Protein AF-A0A7E4VCF4-F1 (afdb_monomer_lite)

Radius of gyration: 34.35 Å; chains: 1; bounding box: 66×48×114 Å

pLDDT: mean 71.89, std 18.26, range [34.25, 93.38]

Foldseek 3Di:
DPPPPPPPPPPDDDPDQDDCPVVLVPDDPVDPVPEDRQFDDPVSQFGAADPVFWDWDDPDPRHIFTDGPDVPQFDDRRSSDGAADQFDQDPPPSWTDEDPQFDDRRSPRGNVVVVVVVVVVVVVVVVVVVVVVVVVVVVVVVVPPPPPDDDPPDDDD

Secondary structure (DSSP, 8-state):
--SSTTTTS----------GGGTTTSS-----TTSPTTEESTTS-EE---TTTEEEEEEETTEEEEEESSBTTEESSSS-EE--SSSEE-TTTSSEE--TTEESTTS-EETHHHHHHHHHHHHHHHHHHHHHHHHHHHHHHHHT-------------

Organism: Panagrellus redivivus (NCBI:txid6233)

Sequence (157 aa):
MRLCLLFFMFLGAFADEVSILDYLNATDVLQHADCPPLFHGSNCTIPYCFPDRGHLVQRSPDDYYCKCTHIGYTSGEHCEIVNCHYGKLSNSTLECECPDYVDGSYCQNNNILVFTTLLGVCCSIVFLVWLSSIIQSNTTKKADQPRKLLAPAVRNV

Structure (mmCIF, N/CA/C/O backbone):
data_AF-A0A7E4VCF4-F1
#
_entry.id   AF-A0A7E4VCF4-F1
#
loop_
_atom_site.group_PDB
_atom_site.id
_atom_site.type_symbol
_atom_site.label_atom_id
_atom_site.label_alt_id
_atom_site.label_comp_id
_atom_site.label_asym_id
_atom_site.label_entity_id
_atom_site.label_seq_id
_atom_site.pdbx_PDB_ins_code
_atom_site.Cartn_x
_atom_site.Cartn_y
_atom_site.Cartn_z
_atom_site.occupancy
_atom_site.B_iso_or_equiv
_atom_site.auth_seq_id
_atom_site.auth_comp_id
_atom_site.auth_asym_id
_atom_site.auth_atom_id
_atom_site.pdbx_PDB_model_num
ATOM 1 N N . MET A 1 1 ? -11.434 -8.048 38.953 1.00 38.66 1 MET A N 1
ATOM 2 C CA . MET A 1 1 ? -10.538 -7.072 38.286 1.00 38.66 1 MET A CA 1
ATOM 3 C C . MET A 1 1 ? -9.261 -7.763 37.796 1.00 38.66 1 MET A C 1
ATO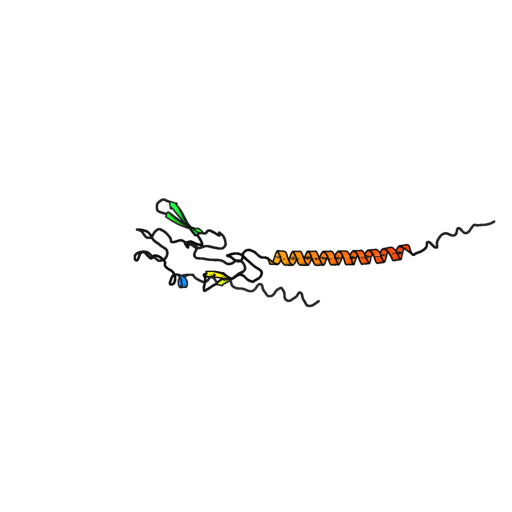M 5 O O . MET A 1 1 ? -8.201 -7.568 38.370 1.00 38.66 1 MET A O 1
ATOM 9 N N . ARG A 1 2 ? -9.349 -8.624 36.773 1.00 40.16 2 ARG A N 1
ATOM 10 C CA . ARG A 1 2 ? -8.184 -9.317 36.175 1.00 40.16 2 ARG A CA 1
ATOM 11 C C . ARG A 1 2 ? -8.245 -9.371 34.639 1.00 40.16 2 ARG A C 1
ATOM 13 O O . ARG A 1 2 ? -7.584 -10.198 34.034 1.00 40.16 2 ARG A O 1
ATOM 20 N N . LEU A 1 3 ? -9.040 -8.498 34.011 1.00 38.91 3 LEU A N 1
ATOM 21 C CA . LEU A 1 3 ? -9.284 -8.546 32.563 1.00 38.91 3 LEU A CA 1
ATOM 22 C C . LEU A 1 3 ? -8.530 -7.477 31.751 1.00 38.91 3 LEU A C 1
ATOM 24 O O . LEU A 1 3 ? -8.491 -7.573 30.534 1.00 38.91 3 LEU A O 1
ATOM 28 N N . CYS A 1 4 ? -7.902 -6.484 32.393 1.00 38.12 4 CYS A N 1
ATOM 29 C CA . CYS A 1 4 ? -7.299 -5.350 31.672 1.00 38.12 4 CYS A CA 1
ATOM 30 C C . CYS A 1 4 ? -5.797 -5.494 31.367 1.00 38.12 4 CYS A C 1
ATOM 32 O O . CYS A 1 4 ? -5.238 -4.636 30.696 1.00 38.12 4 CYS A O 1
ATOM 34 N N . LEU A 1 5 ? -5.127 -6.551 31.841 1.00 39.28 5 LEU A N 1
ATOM 35 C CA . LEU A 1 5 ? -3.667 -6.701 31.704 1.00 39.28 5 LEU A CA 1
ATOM 36 C C . LEU A 1 5 ? -3.215 -7.501 30.470 1.00 39.28 5 LEU A C 1
ATOM 38 O O . LEU A 1 5 ? -2.018 -7.660 30.265 1.00 39.28 5 LEU A O 1
ATOM 42 N N . LEU A 1 6 ? -4.141 -7.966 29.625 1.00 41.81 6 LEU A N 1
ATOM 43 C CA . LEU A 1 6 ? -3.808 -8.702 28.395 1.00 41.81 6 LEU A CA 1
ATOM 44 C C . LEU A 1 6 ? -3.773 -7.826 27.128 1.00 41.81 6 LEU A C 1
ATOM 46 O O . LEU A 1 6 ? -3.423 -8.320 26.064 1.00 41.81 6 LEU A O 1
ATOM 50 N N . PHE A 1 7 ? -4.083 -6.528 27.221 1.00 39.94 7 PHE A N 1
ATOM 51 C CA . PHE A 1 7 ? -4.213 -5.659 26.040 1.00 39.94 7 PHE A CA 1
ATOM 52 C C . PHE A 1 7 ? -2.908 -4.990 25.567 1.00 39.94 7 PHE A C 1
ATOM 54 O O . PHE A 1 7 ? -2.886 -4.393 24.497 1.00 39.94 7 PHE A O 1
ATOM 61 N N . PHE A 1 8 ? -1.810 -5.099 26.323 1.00 39.03 8 PHE A N 1
ATOM 62 C CA . PHE A 1 8 ? -0.547 -4.404 26.018 1.00 39.03 8 PHE A CA 1
ATOM 63 C C . PHE A 1 8 ? 0.540 -5.276 25.357 1.00 39.03 8 PHE A C 1
ATOM 65 O O . PHE A 1 8 ? 1.655 -4.802 25.173 1.00 39.03 8 PHE A O 1
ATOM 72 N N . MET A 1 9 ? 0.245 -6.522 24.964 1.00 35.34 9 MET A N 1
ATOM 73 C CA . MET A 1 9 ? 1.245 -7.436 24.370 1.00 35.34 9 MET A CA 1
ATOM 74 C C . MET A 1 9 ? 1.181 -7.591 22.837 1.00 35.34 9 MET A C 1
ATOM 76 O O . MET A 1 9 ? 1.907 -8.414 22.295 1.00 35.34 9 MET A O 1
ATOM 80 N N . PHE A 1 10 ? 0.366 -6.807 22.121 1.00 39.62 10 PHE A N 1
ATOM 81 C CA . PHE A 1 10 ? 0.199 -6.940 20.659 1.00 39.62 10 PHE A CA 1
ATOM 82 C C . PHE A 1 10 ? 0.765 -5.776 19.826 1.00 39.62 10 PHE A C 1
ATOM 84 O O . PHE A 1 10 ? 0.446 -5.644 18.650 1.00 39.62 10 PHE A O 1
ATOM 91 N N . LEU A 1 11 ? 1.647 -4.948 20.392 1.00 36.25 11 LEU A N 1
ATOM 92 C CA . LEU A 1 11 ? 2.466 -4.001 19.618 1.00 36.25 11 LEU A CA 1
ATOM 93 C C . LEU A 1 11 ? 3.852 -4.608 19.397 1.00 36.25 11 LEU A C 1
ATOM 95 O O . LEU A 1 11 ? 4.872 -4.098 19.850 1.00 36.25 11 LEU A O 1
ATOM 99 N N . GLY A 1 12 ? 3.847 -5.774 18.761 1.00 34.25 12 GLY A N 1
ATOM 100 C CA . GLY A 1 12 ? 5.022 -6.572 18.472 1.00 34.25 12 GLY A CA 1
ATOM 101 C C . GLY A 1 12 ? 5.033 -6.972 17.007 1.00 34.25 12 GLY A C 1
ATOM 102 O O . GLY A 1 12 ? 4.578 -8.056 16.666 1.00 34.25 12 GLY A O 1
ATOM 103 N N . ALA A 1 13 ? 5.661 -6.103 16.219 1.00 35.47 13 ALA A N 1
ATOM 104 C CA . ALA A 1 13 ? 6.684 -6.481 15.255 1.00 35.47 13 ALA A CA 1
ATOM 105 C C . ALA A 1 13 ? 6.338 -6.668 13.760 1.00 35.47 13 ALA A C 1
ATOM 107 O O . ALA A 1 13 ? 5.295 -7.181 13.365 1.00 35.47 13 ALA A O 1
ATOM 108 N N . PHE A 1 14 ? 7.374 -6.281 13.003 1.00 37.75 14 PHE A N 1
ATOM 109 C CA . PHE A 1 14 ? 7.751 -6.625 11.633 1.00 37.75 14 PHE A CA 1
ATOM 110 C C . PHE A 1 14 ? 7.058 -5.860 10.499 1.00 37.75 14 PHE A C 1
ATOM 112 O O . PHE A 1 14 ? 6.072 -6.289 9.911 1.00 37.75 14 PHE A O 1
ATOM 119 N N . ALA A 1 15 ? 7.669 -4.716 10.171 1.00 36.16 15 ALA A N 1
ATOM 120 C CA . ALA A 1 15 ? 7.778 -4.264 8.794 1.00 36.16 15 ALA A CA 1
ATOM 121 C C . ALA A 1 15 ? 8.774 -5.202 8.091 1.00 36.16 15 ALA A C 1
ATOM 123 O O . ALA A 1 15 ? 9.983 -5.053 8.262 1.00 36.16 15 ALA A O 1
ATOM 124 N N . ASP A 1 16 ? 8.260 -6.203 7.381 1.00 39.28 16 ASP A N 1
ATOM 125 C CA . ASP A 1 16 ? 9.054 -6.995 6.446 1.00 39.28 16 ASP A CA 1
ATOM 126 C C . ASP A 1 16 ? 8.962 -6.319 5.073 1.00 39.28 16 ASP A C 1
ATOM 128 O O . ASP A 1 16 ? 7.939 -6.386 4.389 1.00 39.28 16 ASP A O 1
ATOM 132 N N . GLU A 1 17 ? 10.029 -5.619 4.686 1.00 42.28 17 GLU A N 1
ATOM 133 C CA . GLU A 1 17 ? 10.231 -5.150 3.316 1.00 42.28 17 GLU A CA 1
ATOM 134 C C . GLU A 1 17 ? 10.541 -6.368 2.433 1.00 42.28 17 GLU A C 1
ATOM 136 O O . GLU A 1 17 ? 11.683 -6.820 2.338 1.00 42.28 17 GLU A O 1
ATOM 141 N N . VAL A 1 18 ? 9.522 -6.947 1.798 1.00 46.25 18 VAL A N 1
ATOM 142 C CA . VAL A 1 18 ? 9.742 -7.991 0.790 1.00 46.25 18 VAL A CA 1
ATOM 143 C C . VAL A 1 18 ? 10.190 -7.320 -0.509 1.00 46.25 18 VAL A C 1
ATOM 145 O O . VAL A 1 18 ? 9.459 -6.535 -1.110 1.00 46.25 18 VAL A O 1
ATOM 14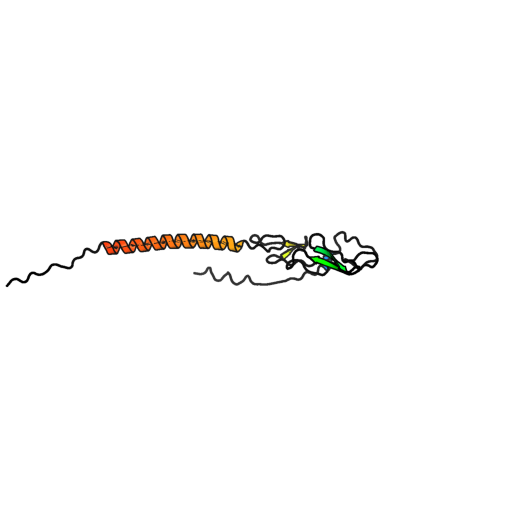8 N N . SER A 1 19 ? 11.418 -7.620 -0.936 1.00 43.53 19 SER A N 1
ATOM 149 C CA . SER A 1 19 ? 11.979 -7.143 -2.202 1.00 43.53 19 SER A CA 1
ATOM 150 C C . SER A 1 19 ? 11.288 -7.818 -3.390 1.00 43.53 19 SER A C 1
ATOM 152 O O . SER A 1 19 ? 11.350 -9.030 -3.564 1.00 43.53 19 SER A O 1
ATOM 154 N N . ILE A 1 20 ? 10.670 -7.000 -4.242 1.00 51.22 20 ILE A N 1
ATOM 155 C CA . ILE A 1 20 ? 9.833 -7.353 -5.410 1.00 51.22 20 ILE A CA 1
ATOM 156 C C . ILE A 1 20 ? 10.602 -8.042 -6.556 1.00 51.22 20 ILE A C 1
ATOM 158 O O . ILE A 1 20 ? 10.014 -8.443 -7.561 1.00 51.22 20 ILE A O 1
ATOM 162 N N . LEU A 1 21 ? 11.915 -8.238 -6.401 1.00 48.53 21 LEU A N 1
ATOM 163 C CA . LEU A 1 21 ? 12.770 -8.834 -7.427 1.00 48.53 21 LEU A CA 1
ATOM 164 C C . LEU A 1 21 ? 12.343 -10.266 -7.805 1.00 48.53 21 LEU A C 1
ATOM 166 O O . LEU A 1 21 ? 12.500 -10.653 -8.960 1.00 48.53 21 LEU A O 1
ATOM 170 N N . ASP A 1 22 ? 11.738 -11.018 -6.880 1.00 45.00 22 ASP A N 1
ATOM 171 C CA . ASP A 1 22 ? 11.298 -12.398 -7.132 1.00 45.00 22 ASP A CA 1
ATOM 172 C C . ASP A 1 22 ? 10.000 -12.501 -7.964 1.00 45.00 22 ASP A C 1
ATOM 174 O O . ASP A 1 22 ? 9.727 -13.552 -8.544 1.00 45.00 22 ASP A O 1
ATOM 178 N N . TYR A 1 23 ? 9.209 -11.424 -8.089 1.00 44.25 23 TYR A N 1
ATOM 179 C CA . TYR A 1 23 ? 7.899 -11.462 -8.769 1.00 44.25 23 TYR A CA 1
ATOM 180 C C . TYR A 1 23 ? 7.909 -10.997 -10.227 1.00 44.25 23 TYR A C 1
ATOM 182 O O . TYR A 1 23 ? 7.012 -11.348 -10.998 1.00 44.25 23 TYR A O 1
ATOM 190 N N 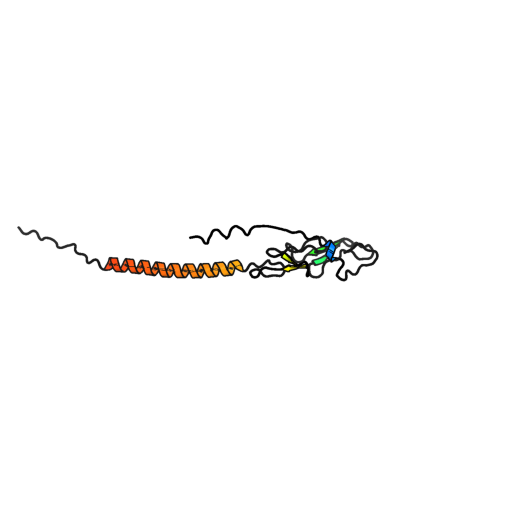. LEU A 1 24 ? 8.943 -10.260 -10.641 1.00 49.94 24 LEU A N 1
ATOM 191 C CA . LEU A 1 24 ? 9.113 -9.798 -12.027 1.00 49.94 24 LEU A CA 1
ATOM 192 C C . LEU A 1 24 ? 9.300 -10.941 -13.035 1.00 49.94 24 LEU A C 1
ATOM 194 O O . LEU A 1 24 ? 9.273 -10.712 -14.239 1.00 49.94 24 LEU A O 1
ATOM 198 N N . ASN A 1 25 ? 9.455 -12.173 -12.551 1.00 49.25 25 ASN A N 1
ATOM 199 C CA . ASN A 1 25 ? 9.595 -13.362 -13.378 1.00 49.25 25 ASN A CA 1
ATOM 200 C C . ASN A 1 25 ? 8.244 -13.973 -13.819 1.00 49.25 25 ASN A C 1
ATOM 202 O O . ASN A 1 25 ? 8.248 -14.923 -14.598 1.00 49.25 25 ASN A O 1
ATOM 206 N N . ALA A 1 26 ? 7.096 -13.486 -13.316 1.00 41.22 26 ALA A N 1
ATOM 207 C CA . ALA A 1 26 ? 5.828 -14.227 -13.404 1.00 41.22 26 ALA A CA 1
ATOM 208 C C . ALA A 1 26 ? 4.694 -13.595 -14.237 1.00 41.22 26 ALA A C 1
ATOM 210 O O . ALA A 1 26 ? 3.728 -14.294 -14.532 1.00 41.22 26 ALA A O 1
ATOM 211 N N . THR A 1 27 ? 4.756 -12.324 -14.644 1.00 45.03 27 THR A N 1
ATOM 212 C CA . THR A 1 27 ? 3.659 -11.707 -15.420 1.00 45.03 27 THR A CA 1
ATOM 213 C C . THR A 1 27 ? 4.186 -10.796 -16.516 1.00 45.03 27 THR A C 1
ATOM 215 O O . THR A 1 27 ? 4.824 -9.800 -16.210 1.00 45.03 27 THR A O 1
ATOM 218 N N . ASP A 1 28 ? 3.932 -11.190 -17.771 1.00 46.84 28 ASP A N 1
ATOM 219 C CA . ASP A 1 28 ? 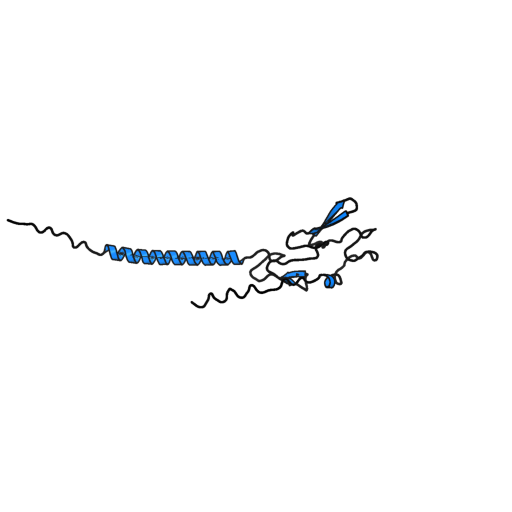3.798 -10.403 -19.015 1.00 46.84 28 ASP A CA 1
ATOM 220 C C . ASP A 1 28 ? 4.324 -8.948 -19.025 1.00 46.84 28 ASP A C 1
ATOM 222 O O . ASP A 1 28 ? 3.673 -8.015 -19.503 1.00 46.84 28 ASP A O 1
ATOM 226 N N . VAL A 1 29 ? 5.551 -8.725 -18.552 1.00 53.97 29 VAL A N 1
ATOM 227 C CA . VAL A 1 29 ? 6.298 -7.523 -18.898 1.00 53.97 29 VAL A CA 1
ATOM 228 C C . VAL A 1 29 ? 6.617 -7.706 -20.370 1.00 53.97 29 VAL A C 1
ATOM 230 O O . VAL A 1 29 ? 7.424 -8.564 -20.722 1.00 53.97 29 VAL A O 1
ATOM 233 N N . LEU A 1 30 ? 5.948 -6.933 -21.228 1.00 51.53 30 LEU A N 1
ATOM 234 C CA . LEU A 1 30 ? 6.301 -6.744 -22.633 1.00 51.53 30 LEU A CA 1
ATOM 235 C C . LEU A 1 30 ? 7.745 -6.221 -22.699 1.00 51.53 30 LEU A C 1
ATOM 237 O O . LEU A 1 30 ? 8.000 -5.026 -22.836 1.00 51.53 30 LEU A O 1
ATOM 241 N N . GLN A 1 31 ? 8.697 -7.136 -22.541 1.00 54.28 31 GLN A N 1
ATOM 242 C CA . GLN A 1 31 ? 10.116 -6.906 -22.692 1.00 54.28 31 GLN A CA 1
ATOM 243 C C . GLN A 1 31 ? 10.346 -6.641 -24.172 1.00 54.28 31 GLN A C 1
ATOM 245 O O . GLN A 1 31 ? 10.268 -7.542 -25.009 1.00 54.28 31 GLN A O 1
ATOM 250 N N . HIS A 1 32 ? 10.656 -5.393 -24.511 1.00 56.38 32 HIS A N 1
ATOM 251 C CA . HIS A 1 32 ? 11.527 -5.190 -25.656 1.00 56.38 32 HIS A CA 1
ATOM 252 C C . HIS A 1 32 ? 12.838 -5.890 -25.300 1.00 56.38 32 HIS A C 1
ATOM 254 O O . HIS A 1 32 ? 13.435 -5.557 -24.279 1.00 56.38 32 HIS A O 1
ATOM 260 N N . ALA A 1 33 ? 13.236 -6.887 -26.092 1.00 61.72 33 ALA A N 1
ATOM 261 C CA . ALA A 1 33 ? 14.355 -7.784 -25.782 1.00 61.72 33 ALA A CA 1
ATOM 262 C C . ALA A 1 33 ? 15.692 -7.054 -25.524 1.00 61.72 33 ALA A C 1
ATOM 264 O O . ALA A 1 33 ? 16.611 -7.640 -24.959 1.00 61.72 33 ALA A O 1
ATOM 265 N N . ASP A 1 34 ? 15.769 -5.776 -25.900 1.00 80.81 34 ASP A N 1
ATOM 266 C CA . ASP A 1 34 ? 16.951 -4.928 -25.785 1.00 80.81 34 ASP A CA 1
ATOM 267 C C . ASP A 1 34 ? 16.924 -3.965 -24.580 1.00 80.81 34 ASP A C 1
ATOM 269 O O . ASP A 1 34 ? 17.914 -3.273 -24.337 1.00 80.81 34 ASP A O 1
ATOM 273 N N . CYS A 1 35 ? 15.825 -3.901 -23.815 1.00 83.00 35 CYS A N 1
ATOM 274 C CA . CYS A 1 35 ? 15.698 -2.995 -22.669 1.00 83.00 35 CYS A CA 1
ATOM 275 C C . CYS A 1 35 ? 15.888 -3.695 -21.315 1.00 83.00 35 CYS A C 1
ATOM 277 O O . CYS A 1 35 ? 15.491 -4.852 -21.150 1.00 83.00 35 CYS A O 1
ATOM 279 N N . PRO A 1 36 ? 16.455 -2.994 -20.309 1.00 85.25 36 PRO A N 1
ATOM 280 C CA . PRO A 1 36 ? 16.469 -3.484 -18.940 1.00 85.25 36 PRO A CA 1
ATOM 281 C C . PRO A 1 36 ? 15.039 -3.705 -18.408 1.00 85.25 36 PRO A C 1
ATOM 283 O O . PRO A 1 36 ? 14.086 -3.099 -18.911 1.00 85.25 36 PRO A O 1
ATOM 286 N N . PRO A 1 37 ? 14.869 -4.565 -17.385 1.00 83.00 37 PRO A N 1
ATOM 287 C CA . P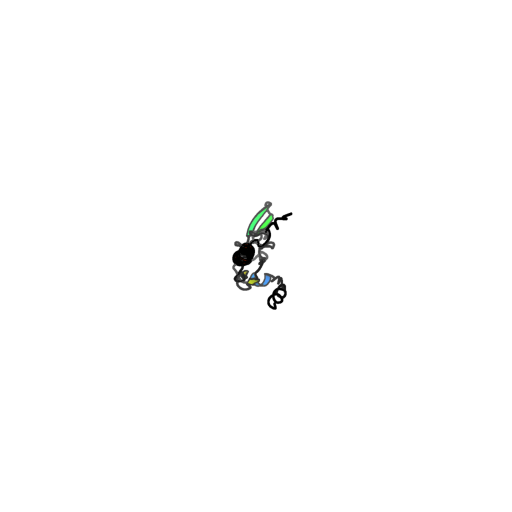RO A 1 37 ? 13.563 -4.847 -16.797 1.00 83.00 37 PRO A CA 1
ATOM 288 C C . PRO A 1 37 ? 12.847 -3.562 -16.381 1.00 83.00 37 PRO A C 1
ATOM 290 O O . PRO A 1 37 ? 13.484 -2.673 -15.827 1.00 83.00 37 PRO A O 1
ATOM 293 N N . LEU A 1 38 ? 11.532 -3.493 -16.614 1.00 84.38 38 LEU A N 1
ATOM 294 C CA . LEU A 1 38 ? 10.682 -2.333 -16.296 1.00 84.38 38 LEU A CA 1
ATOM 295 C C . LEU A 1 38 ? 10.975 -1.052 -17.095 1.00 84.38 38 LEU A C 1
ATOM 297 O O . LEU A 1 38 ? 10.456 0.006 -16.748 1.00 84.38 38 LEU A O 1
ATOM 301 N N . PHE A 1 39 ? 11.715 -1.134 -18.201 1.00 86.81 39 PHE A N 1
ATOM 302 C CA . PHE A 1 39 ? 11.896 -0.021 -19.134 1.00 86.81 39 PHE A CA 1
ATOM 303 C C . PHE A 1 39 ? 11.504 -0.411 -20.557 1.00 86.81 39 PHE A C 1
ATOM 305 O O . PHE A 1 39 ? 11.620 -1.565 -20.969 1.00 86.81 39 PHE A O 1
ATOM 312 N N . HIS A 1 40 ? 11.042 0.571 -21.327 1.00 87.62 40 HIS A N 1
ATOM 313 C CA . HIS A 1 40 ? 10.672 0.393 -22.724 1.00 87.62 40 HIS A CA 1
ATOM 314 C C . HIS A 1 40 ? 10.922 1.660 -23.561 1.00 87.62 40 HIS A C 1
ATOM 316 O O . HIS A 1 40 ? 11.394 2.691 -23.075 1.00 87.62 40 HIS A O 1
ATOM 322 N N . GLY A 1 41 ? 10.599 1.579 -24.856 1.00 84.25 41 GLY A N 1
ATOM 323 C CA . GLY A 1 41 ? 10.823 2.646 -25.834 1.00 84.25 41 GLY A CA 1
ATOM 324 C C . GLY A 1 41 ? 12.125 2.466 -26.614 1.00 84.25 41 GLY A C 1
ATOM 325 O O . GLY A 1 41 ? 12.929 1.594 -26.305 1.00 84.25 41 GLY A O 1
ATOM 326 N N . SER A 1 42 ? 12.341 3.301 -27.633 1.00 84.38 42 SER A N 1
ATOM 327 C CA . SER A 1 42 ? 13.486 3.166 -28.551 1.00 84.38 42 SER A CA 1
ATOM 328 C C . SER A 1 42 ? 14.850 3.301 -27.870 1.00 84.38 42 SER A C 1
ATOM 330 O O . SER A 1 42 ? 15.825 2.743 -28.355 1.00 84.38 42 SER A O 1
ATOM 332 N N . ASN A 1 43 ? 14.903 4.034 -26.755 1.00 87.06 43 ASN A N 1
ATOM 333 C CA . ASN A 1 43 ? 16.115 4.266 -25.967 1.00 87.06 43 ASN A CA 1
ATOM 334 C C . ASN A 1 43 ? 16.021 3.671 -24.551 1.00 87.06 43 ASN A C 1
ATOM 336 O O . ASN A 1 43 ? 16.853 3.993 -23.709 1.00 87.06 43 ASN A O 1
ATOM 340 N N . CYS A 1 44 ? 14.992 2.864 -24.262 1.00 87.19 44 CYS A N 1
ATOM 341 C CA . CYS A 1 44 ? 14.742 2.302 -22.930 1.00 87.19 44 CYS A CA 1
ATOM 342 C C . CYS A 1 44 ? 14.668 3.347 -21.797 1.00 87.19 44 CYS A C 1
ATOM 344 O O . CYS A 1 44 ? 15.033 3.064 -20.661 1.00 87.19 44 CYS A O 1
ATOM 346 N N . THR A 1 45 ? 14.218 4.566 -22.103 1.00 87.88 45 THR A N 1
ATOM 347 C CA . THR A 1 45 ? 14.098 5.668 -21.132 1.00 87.88 45 THR A CA 1
ATOM 348 C C . THR A 1 45 ? 12.697 5.800 -20.548 1.00 87.88 45 THR A C 1
ATOM 350 O O . THR A 1 45 ? 12.492 6.600 -19.641 1.00 87.88 45 THR A O 1
ATOM 353 N N . ILE A 1 46 ? 11.719 5.053 -21.069 1.00 89.50 46 ILE A N 1
ATOM 354 C CA . ILE A 1 46 ? 10.338 5.133 -20.602 1.00 89.50 46 ILE A CA 1
ATOM 355 C C . ILE A 1 46 ? 10.141 4.052 -19.535 1.00 89.50 46 ILE A C 1
ATOM 357 O O . ILE A 1 46 ? 10.216 2.866 -19.874 1.00 89.50 46 ILE A O 1
ATOM 361 N N . PRO A 1 47 ? 9.910 4.419 -18.263 1.00 90.19 47 PRO A N 1
ATOM 362 C CA . PRO A 1 47 ? 9.656 3.443 -17.221 1.00 90.19 47 PRO A CA 1
ATOM 363 C C . PRO A 1 47 ? 8.274 2.817 -17.419 1.00 90.19 47 PRO A C 1
ATOM 365 O O . PRO A 1 47 ? 7.296 3.491 -17.746 1.00 90.19 47 PRO A O 1
ATOM 368 N N . TYR A 1 48 ? 8.180 1.517 -17.180 1.00 88.12 48 TYR A N 1
ATOM 369 C CA . TYR A 1 48 ? 6.913 0.818 -17.049 1.00 88.12 48 TYR A CA 1
ATOM 370 C C . TYR A 1 48 ? 6.297 1.141 -15.687 1.00 88.12 48 TYR A C 1
ATOM 372 O O . TYR A 1 48 ? 6.978 1.052 -14.668 1.00 88.12 48 TYR A O 1
ATOM 380 N N . CYS A 1 49 ? 5.011 1.476 -15.661 1.00 88.50 49 CYS A N 1
ATOM 381 C CA . CYS A 1 49 ? 4.267 1.701 -14.425 1.00 88.50 49 CYS A CA 1
ATOM 382 C C . CYS A 1 49 ? 3.248 0.582 -14.242 1.00 88.50 49 CYS A C 1
ATOM 384 O O . CYS A 1 49 ? 2.533 0.250 -15.188 1.00 88.50 49 CYS A O 1
ATOM 386 N N . PHE A 1 50 ? 3.130 0.037 -13.031 1.00 85.75 50 PHE A N 1
ATOM 387 C CA . PHE A 1 50 ? 2.098 -0.961 -12.744 1.00 85.75 50 PHE A CA 1
ATOM 388 C C . PHE A 1 50 ? 0.698 -0.335 -12.918 1.00 85.75 50 PHE A C 1
ATOM 390 O O . PHE A 1 50 ? 0.369 0.599 -12.181 1.00 85.75 50 PHE A O 1
ATOM 397 N N . PRO A 1 51 ? -0.128 -0.822 -13.867 1.00 76.81 51 PRO A N 1
ATOM 398 C CA . PRO A 1 51 ? -1.318 -0.112 -14.352 1.00 76.81 51 PRO A CA 1
ATOM 399 C C . PRO A 1 51 ? -2.385 0.123 -13.276 1.00 76.81 51 PRO A C 1
ATOM 401 O O . PRO A 1 51 ? -3.069 1.143 -13.304 1.00 76.81 51 PRO A O 1
ATOM 404 N N . ASP A 1 52 ? -2.480 -0.765 -12.285 1.00 81.56 52 ASP A N 1
ATOM 405 C CA . ASP A 1 52 ? -3.441 -0.641 -11.180 1.00 81.56 52 ASP A CA 1
ATOM 406 C C . ASP A 1 52 ? -2.929 0.236 -10.022 1.00 81.56 52 ASP A C 1
ATOM 408 O O . ASP A 1 52 ? -3.665 0.552 -9.086 1.00 81.56 52 ASP A O 1
ATOM 412 N N . ARG A 1 53 ? -1.653 0.641 -10.061 1.00 83.12 53 ARG A N 1
ATOM 413 C CA . ARG A 1 53 ? -0.952 1.300 -8.942 1.00 83.12 53 ARG A CA 1
ATOM 414 C C . ARG A 1 53 ? -0.411 2.675 -9.297 1.00 83.12 53 ARG A C 1
ATOM 416 O O . ARG A 1 53 ? -0.203 3.503 -8.408 1.00 83.12 53 ARG A O 1
ATOM 423 N N . GLY A 1 54 ? -0.211 2.951 -10.577 1.00 88.31 54 GLY A N 1
ATOM 424 C CA . GLY A 1 54 ? 0.272 4.232 -11.052 1.00 88.31 54 GLY A CA 1
ATOM 425 C C . GLY A 1 54 ? 0.034 4.432 -12.536 1.00 88.31 54 GLY A C 1
ATOM 426 O O . GLY A 1 54 ? -0.422 3.550 -13.255 1.00 88.31 54 GLY A O 1
ATOM 427 N N . HIS A 1 55 ? 0.353 5.632 -12.994 1.00 91.44 55 HIS A N 1
ATOM 428 C CA . HIS A 1 55 ? 0.302 5.989 -14.404 1.00 91.44 55 HIS A CA 1
ATOM 429 C C . HIS A 1 55 ? 1.567 6.738 -14.800 1.00 91.44 55 HIS A C 1
ATOM 431 O O . HIS A 1 55 ? 2.192 7.422 -13.985 1.00 91.44 55 HIS A O 1
ATOM 437 N N . LEU A 1 56 ? 1.928 6.606 -16.072 1.00 92.69 56 LEU A N 1
ATOM 438 C CA . LEU A 1 56 ? 3.071 7.292 -16.650 1.00 92.69 56 LEU A CA 1
ATOM 439 C C . LEU A 1 56 ? 2.780 8.790 -16.773 1.00 92.69 56 LEU A C 1
ATOM 441 O O . LEU A 1 56 ? 1.731 9.193 -17.279 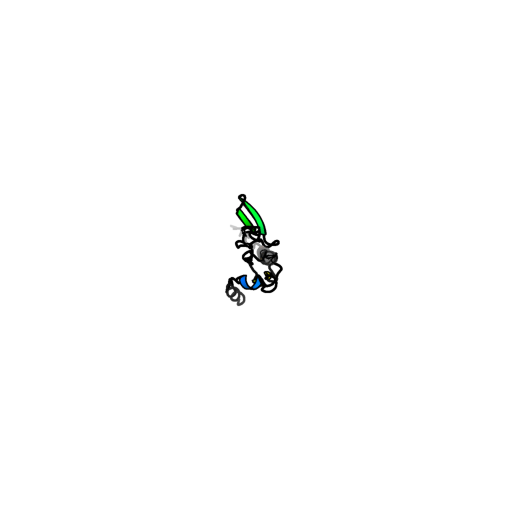1.00 92.69 56 LEU A O 1
ATOM 445 N N . VAL A 1 57 ? 3.723 9.618 -16.336 1.00 93.38 57 VAL A N 1
ATOM 446 C CA . VAL A 1 57 ? 3.653 11.075 -16.438 1.00 93.38 57 VAL A CA 1
ATOM 447 C C . VAL A 1 57 ? 4.910 11.591 -17.118 1.00 93.38 57 VAL A C 1
ATOM 449 O O . VAL A 1 57 ? 6.028 11.242 -16.746 1.00 93.38 57 VAL A O 1
ATOM 452 N N . GLN A 1 58 ? 4.722 12.461 -18.106 1.00 92.69 58 GLN A N 1
ATOM 453 C CA . GLN A 1 58 ? 5.817 13.139 -18.784 1.00 92.69 58 GLN A CA 1
ATOM 454 C C . GLN A 1 58 ? 6.202 14.405 -18.010 1.00 92.69 58 GLN A C 1
ATOM 456 O O . GLN A 1 58 ? 5.373 15.298 -17.819 1.00 92.69 58 GLN A O 1
ATOM 461 N N . ARG A 1 59 ? 7.457 14.493 -17.562 1.00 90.88 59 ARG A N 1
ATOM 462 C CA . ARG A 1 59 ? 8.026 15.706 -16.953 1.00 90.88 59 ARG A CA 1
ATOM 463 C C . ARG A 1 59 ? 8.647 16.617 -18.007 1.00 90.88 59 ARG A C 1
ATOM 465 O O . ARG A 1 59 ? 8.522 17.836 -17.914 1.00 90.88 59 ARG A O 1
ATOM 472 N N . SER A 1 60 ? 9.316 16.030 -18.994 1.00 90.00 60 SER A N 1
ATOM 473 C CA . SER A 1 60 ? 9.931 16.727 -20.125 1.00 90.00 60 SER A CA 1
ATOM 474 C C . SER A 1 60 ? 9.878 15.839 -21.381 1.00 90.00 60 SER A C 1
ATOM 476 O O . SER A 1 60 ? 9.518 14.670 -21.254 1.00 90.00 60 SER A O 1
ATOM 478 N N . PRO A 1 61 ? 10.199 16.346 -22.588 1.00 85.69 61 PRO A N 1
ATOM 479 C CA . PRO A 1 61 ? 10.061 15.596 -23.843 1.00 85.69 61 PRO A CA 1
ATOM 480 C C . PRO A 1 61 ? 10.640 14.173 -23.799 1.00 85.69 61 PRO A C 1
ATOM 482 O O . PRO A 1 61 ? 9.999 13.243 -24.286 1.00 85.69 61 PRO A O 1
ATOM 485 N N . ASP A 1 62 ? 11.774 14.011 -23.114 1.00 85.75 62 ASP A N 1
ATOM 486 C CA . ASP A 1 62 ? 12.507 12.748 -22.987 1.00 85.75 62 ASP A CA 1
ATOM 487 C C . ASP A 1 62 ? 12.548 12.206 -21.542 1.00 85.75 62 ASP A C 1
ATOM 489 O O . ASP A 1 62 ? 13.251 11.235 -21.276 1.00 85.75 62 ASP A O 1
ATOM 493 N N . ASP A 1 63 ? 11.811 12.820 -20.606 1.00 88.62 63 ASP A N 1
ATOM 494 C CA . ASP A 1 63 ? 11.807 12.456 -19.180 1.00 88.62 63 ASP A CA 1
ATOM 495 C C . ASP A 1 63 ? 10.401 12.047 -18.731 1.00 88.62 63 ASP A C 1
ATOM 497 O O . ASP A 1 63 ? 9.479 12.875 -18.669 1.00 88.62 63 ASP A O 1
ATOM 501 N N . TYR A 1 64 ? 10.254 10.766 -18.409 1.00 91.56 64 TYR A N 1
ATOM 502 C CA . TYR A 1 64 ? 9.011 10.143 -17.976 1.00 91.56 64 TYR A CA 1
ATOM 503 C C . TYR A 1 64 ? 9.219 9.497 -16.612 1.00 91.56 64 TYR A C 1
ATOM 505 O O . TYR A 1 64 ? 10.261 8.911 -16.344 1.00 91.56 64 TYR A O 1
ATOM 513 N N . TYR A 1 65 ? 8.205 9.568 -15.758 1.00 92.69 65 TYR A N 1
ATOM 514 C CA . TYR A 1 65 ? 8.229 8.933 -14.446 1.00 92.69 65 TYR A CA 1
ATOM 515 C C . TYR A 1 65 ? 6.856 8.364 -14.099 1.00 92.69 65 TYR A C 1
ATOM 517 O O . TYR A 1 65 ? 5.828 8.844 -14.590 1.00 92.69 65 TYR A O 1
ATOM 525 N N . CYS A 1 66 ? 6.819 7.358 -13.231 1.00 92.44 66 CYS A N 1
ATOM 526 C CA . CYS A 1 66 ? 5.557 6.826 -12.736 1.00 92.44 66 CYS A CA 1
ATOM 527 C C . CYS A 1 66 ? 5.028 7.676 -11.584 1.00 92.44 66 CYS A C 1
ATOM 529 O O . CYS A 1 66 ? 5.725 7.969 -10.611 1.00 92.44 66 CYS A O 1
ATOM 531 N N . LYS A 1 67 ? 3.759 8.069 -11.680 1.00 92.81 67 LYS A N 1
ATOM 532 C CA . LYS A 1 67 ? 3.031 8.704 -10.586 1.00 92.81 67 LYS A CA 1
ATOM 533 C C . LYS A 1 67 ? 2.081 7.693 -9.963 1.00 92.81 67 LYS A C 1
ATOM 535 O O . LYS A 1 67 ? 1.098 7.292 -10.587 1.00 92.81 67 LYS A O 1
ATOM 540 N N . CYS A 1 68 ? 2.361 7.318 -8.720 1.00 90.25 68 CYS A N 1
ATOM 541 C CA . CYS A 1 68 ? 1.549 6.345 -7.999 1.00 90.25 68 CYS A CA 1
ATOM 542 C C . CYS A 1 68 ? 0.223 6.957 -7.534 1.00 90.25 68 CYS A C 1
ATOM 544 O O . CYS A 1 68 ? 0.165 8.118 -7.118 1.00 90.25 68 CYS A O 1
ATOM 546 N N . THR A 1 69 ? -0.850 6.176 -7.628 1.00 84.25 69 THR A N 1
ATOM 547 C CA . THR A 1 69 ? -2.228 6.633 -7.408 1.00 84.25 69 THR A CA 1
ATOM 548 C C . THR A 1 69 ? -2.521 6.858 -5.923 1.00 84.25 69 THR A C 1
ATOM 550 O O . THR A 1 69 ? -3.186 7.829 -5.566 1.00 84.25 69 THR A O 1
ATOM 553 N N . HIS A 1 70 ? -1.983 6.012 -5.040 1.00 80.38 70 HIS A N 1
ATOM 554 C CA . HIS A 1 70 ? -2.234 6.063 -3.599 1.00 80.38 70 HIS A CA 1
ATOM 555 C C . HIS A 1 70 ? -0.972 6.472 -2.834 1.00 80.38 70 HIS A C 1
ATOM 557 O O . HIS A 1 70 ? -0.230 5.642 -2.306 1.00 80.38 70 HIS A O 1
ATOM 563 N N . ILE A 1 71 ? -0.727 7.785 -2.777 1.00 67.38 71 ILE A N 1
ATOM 564 C CA . ILE A 1 71 ? 0.427 8.370 -2.081 1.00 67.38 71 ILE A CA 1
ATOM 565 C C . ILE A 1 71 ? 0.341 8.003 -0.588 1.00 67.38 71 ILE A C 1
ATOM 567 O O . ILE A 1 71 ? -0.559 8.462 0.112 1.00 67.38 71 ILE A O 1
ATOM 571 N N . GLY A 1 72 ? 1.253 7.143 -0.125 1.00 71.12 72 GLY A N 1
ATOM 572 C CA . GLY A 1 72 ? 1.293 6.610 1.246 1.00 71.12 72 GLY A CA 1
ATOM 573 C C . GLY A 1 72 ? 1.173 5.085 1.335 1.00 71.12 72 GLY A C 1
ATOM 574 O O . GLY A 1 72 ? 1.697 4.503 2.280 1.00 71.12 72 GLY A O 1
ATOM 575 N N . TYR A 1 73 ? 0.566 4.447 0.330 1.00 72.69 73 TYR A N 1
ATOM 576 C CA . TYR A 1 73 ? 0.390 2.988 0.271 1.00 72.69 73 TYR A CA 1
ATOM 577 C C . TYR A 1 73 ? 1.049 2.343 -0.949 1.00 72.69 73 TYR A C 1
ATOM 579 O O . TYR A 1 73 ? 1.259 1.138 -0.971 1.00 72.69 73 TYR A O 1
ATOM 587 N N . THR A 1 74 ? 1.402 3.140 -1.955 1.00 82.19 74 THR A N 1
ATOM 588 C CA . THR A 1 74 ? 2.183 2.703 -3.117 1.00 82.19 74 THR A CA 1
ATOM 589 C C . THR A 1 74 ? 3.366 3.640 -3.329 1.00 82.19 74 THR A C 1
ATOM 591 O O . THR A 1 74 ? 3.180 4.863 -3.331 1.00 82.19 74 THR A O 1
ATOM 594 N N . SER A 1 75 ? 4.562 3.086 -3.499 1.00 85.44 75 SER A N 1
ATOM 595 C CA . SER A 1 75 ? 5.818 3.810 -3.718 1.00 85.44 75 SER A CA 1
ATOM 596 C C . SER A 1 75 ? 6.747 3.040 -4.672 1.00 85.44 75 SER A C 1
ATOM 598 O O . SER A 1 75 ? 6.369 2.006 -5.220 1.00 85.44 75 SER A O 1
ATOM 600 N N . GLY A 1 76 ? 7.949 3.571 -4.905 1.00 86.19 76 GLY A N 1
ATOM 601 C CA . GLY A 1 76 ? 8.895 3.047 -5.894 1.00 86.19 76 GLY A CA 1
ATOM 602 C C . GLY A 1 76 ? 8.907 3.867 -7.182 1.00 86.19 76 GLY A C 1
ATOM 603 O O . GLY A 1 76 ? 8.055 4.734 -7.391 1.00 86.19 76 GLY A O 1
ATOM 604 N N . GLU A 1 77 ? 9.906 3.622 -8.025 1.00 86.50 77 GLU A N 1
ATOM 605 C CA . GLU A 1 77 ? 10.078 4.327 -9.304 1.00 86.50 77 GLU A CA 1
ATOM 606 C C . GLU A 1 77 ? 9.043 3.878 -10.345 1.00 86.50 77 GLU A C 1
ATOM 608 O O . GLU A 1 77 ? 8.655 4.658 -11.213 1.00 86.50 77 GLU A O 1
ATOM 613 N N . HIS A 1 78 ? 8.528 2.657 -10.190 1.00 88.69 78 HIS A N 1
ATOM 614 C CA . HIS A 1 78 ? 7.556 2.004 -11.061 1.00 88.69 78 HIS A CA 1
ATOM 615 C C . HIS A 1 78 ? 6.197 1.771 -10.369 1.00 88.69 78 HIS A C 1
ATOM 617 O O . HIS A 1 78 ? 5.285 1.195 -10.968 1.00 88.69 78 HIS A O 1
ATOM 623 N N . CYS A 1 79 ? 6.027 2.255 -9.130 1.00 87.69 79 CYS A N 1
ATOM 624 C CA . CYS A 1 79 ? 4.881 1.980 -8.247 1.00 87.69 79 CYS A CA 1
ATOM 625 C C . CYS A 1 79 ? 4.736 0.498 -7.868 1.00 87.69 79 CYS A C 1
ATOM 627 O O . CYS A 1 79 ? 3.633 -0.034 -7.716 1.00 87.69 79 CYS A O 1
ATOM 629 N N . GLU A 1 80 ? 5.874 -0.169 -7.746 1.00 84.38 80 GLU A N 1
ATOM 630 C CA . GLU A 1 80 ? 6.017 -1.582 -7.447 1.00 84.38 80 GLU A CA 1
ATOM 631 C C . GLU A 1 80 ? 5.864 -1.881 -5.950 1.00 84.38 80 GLU A C 1
ATOM 633 O O . GLU A 1 80 ? 5.344 -2.938 -5.589 1.00 84.38 80 GLU A O 1
ATOM 638 N N . ILE A 1 81 ? 6.256 -0.942 -5.083 1.00 84.25 81 ILE A N 1
ATOM 639 C CA . ILE A 1 81 ? 6.243 -1.108 -3.628 1.00 84.25 81 ILE A CA 1
ATOM 640 C C . ILE A 1 81 ? 4.841 -0.836 -3.101 1.00 84.25 81 ILE A C 1
ATOM 642 O O . ILE A 1 81 ? 4.296 0.251 -3.287 1.00 84.25 81 ILE A O 1
ATOM 646 N N . VAL A 1 82 ? 4.270 -1.820 -2.408 1.00 85.50 82 VAL A N 1
ATOM 647 C CA . VAL A 1 82 ? 2.970 -1.715 -1.740 1.00 85.50 82 VAL A CA 1
ATOM 648 C C . VAL A 1 82 ? 3.184 -1.767 -0.236 1.00 85.50 82 VAL A C 1
ATOM 650 O O . VAL A 1 82 ? 3.862 -2.656 0.274 1.00 85.50 82 VAL A O 1
ATOM 653 N N . ASN A 1 83 ? 2.586 -0.818 0.473 1.00 85.12 83 ASN A N 1
ATOM 654 C CA . ASN A 1 83 ? 2.617 -0.724 1.920 1.00 85.12 83 ASN A CA 1
ATOM 655 C C . ASN A 1 83 ? 1.195 -0.842 2.479 1.00 85.12 83 ASN A C 1
ATOM 657 O O . ASN A 1 83 ? 0.316 -0.043 2.149 1.00 85.12 83 ASN A O 1
ATOM 661 N N . CYS A 1 84 ? 0.981 -1.838 3.332 1.00 85.56 84 CYS A N 1
ATOM 662 C CA . CYS A 1 84 ? -0.306 -2.122 3.957 1.00 85.56 84 CYS A CA 1
ATOM 663 C C . CYS A 1 84 ? -0.344 -1.493 5.351 1.00 85.56 84 CYS A C 1
ATOM 665 O O . CYS A 1 84 ? 0.554 -1.720 6.155 1.00 85.56 84 CYS A O 1
ATOM 667 N N . HIS A 1 85 ? -1.384 -0.719 5.668 1.00 85.12 85 HIS A N 1
ATOM 668 C CA . HIS A 1 85 ? -1.396 0.091 6.895 1.00 85.12 85 HIS A CA 1
ATOM 669 C C . HIS A 1 85 ? -1.577 -0.737 8.172 1.00 85.12 85 HIS A C 1
ATOM 671 O O . HIS A 1 85 ? -0.772 -0.668 9.096 1.00 85.12 85 HIS A O 1
ATOM 677 N N . TYR A 1 86 ? -2.647 -1.536 8.217 1.00 82.75 86 TYR A N 1
ATOM 678 C CA . TYR A 1 86 ? -2.965 -2.442 9.330 1.00 82.75 86 TYR A CA 1
ATOM 679 C C . TYR A 1 86 ? -3.007 -3.916 8.897 1.00 82.75 86 TYR A C 1
ATOM 681 O O . TYR A 1 86 ? -3.571 -4.750 9.604 1.00 82.75 86 TYR A O 1
ATOM 689 N N . GLY A 1 87 ? -2.462 -4.224 7.721 1.00 84.12 87 GLY A N 1
ATOM 690 C CA . GLY A 1 87 ? -2.487 -5.555 7.119 1.00 84.12 87 GLY A CA 1
ATOM 691 C C . GLY A 1 87 ? -1.094 -6.080 6.807 1.00 84.12 87 GLY A C 1
ATOM 692 O O . GLY A 1 87 ? -0.086 -5.499 7.209 1.00 84.12 87 GLY A O 1
ATOM 693 N N . LYS A 1 88 ? -1.051 -7.182 6.064 1.00 87.38 88 LYS A N 1
ATOM 694 C CA . LYS A 1 88 ? 0.188 -7.754 5.528 1.00 87.38 88 LYS A CA 1
ATOM 695 C C . LYS A 1 88 ? 0.105 -7.835 4.016 1.00 87.38 88 LYS A C 1
ATOM 697 O O . LYS A 1 88 ? -0.977 -8.014 3.470 1.00 87.38 88 LYS A O 1
ATOM 702 N N . LEU A 1 89 ? 1.245 -7.714 3.347 1.00 85.19 89 LEU A N 1
ATOM 703 C CA . LEU A 1 89 ? 1.300 -7.953 1.913 1.00 85.19 89 LEU A CA 1
ATOM 704 C C . LEU A 1 89 ? 1.189 -9.459 1.655 1.00 85.19 89 LEU A C 1
ATOM 706 O O . LEU A 1 89 ? 1.946 -10.245 2.227 1.00 85.19 89 LEU A O 1
ATOM 710 N N . SER A 1 90 ? 0.246 -9.858 0.808 1.00 84.50 90 SER A N 1
ATOM 711 C CA . SER A 1 90 ? 0.104 -11.246 0.392 1.00 84.50 90 SER A CA 1
ATOM 712 C C . SER A 1 90 ? 1.193 -11.610 -0.609 1.00 84.50 90 SER A C 1
ATOM 714 O O . SER A 1 90 ? 1.317 -10.990 -1.668 1.00 84.50 90 SER A O 1
ATOM 716 N N . ASN A 1 91 ? 1.953 -12.664 -0.310 1.00 77.12 91 ASN A N 1
ATOM 717 C CA . ASN A 1 91 ? 2.995 -13.167 -1.208 1.00 77.12 91 ASN A CA 1
ATOM 718 C C . ASN A 1 91 ? 2.433 -13.754 -2.519 1.00 77.12 91 ASN A C 1
ATOM 720 O O . ASN A 1 91 ? 3.198 -13.980 -3.451 1.00 77.12 91 ASN A O 1
ATOM 724 N N . SER A 1 92 ? 1.134 -14.056 -2.610 1.00 76.31 92 SER A N 1
ATOM 725 C CA . SER A 1 92 ? 0.526 -14.682 -3.796 1.00 76.31 92 SER A CA 1
ATOM 726 C C . SER A 1 92 ? -0.139 -13.686 -4.748 1.00 76.31 92 SER A C 1
ATOM 728 O O . SER A 1 92 ? -0.160 -13.927 -5.950 1.00 76.31 92 SER A O 1
ATOM 730 N N . THR A 1 93 ? -0.689 -12.585 -4.234 1.00 75.06 93 THR A N 1
ATOM 731 C CA . THR A 1 93 ? -1.432 -11.606 -5.048 1.00 75.06 93 THR A CA 1
ATOM 732 C C . THR A 1 93 ? -0.773 -10.234 -5.099 1.00 75.06 93 THR A C 1
ATOM 734 O O . THR A 1 93 ? -1.168 -9.406 -5.914 1.00 75.06 93 THR A O 1
ATOM 737 N N . LEU A 1 94 ? 0.241 -9.974 -4.260 1.00 75.19 94 LEU A N 1
ATOM 738 C CA . LEU A 1 94 ? 0.805 -8.636 -4.040 1.00 75.19 94 LEU A CA 1
ATOM 739 C C . LEU A 1 94 ? -0.263 -7.603 -3.623 1.00 75.19 94 LEU A C 1
ATOM 741 O O . LEU A 1 94 ? -0.086 -6.404 -3.848 1.00 75.19 94 LEU A O 1
ATOM 745 N N . GLU A 1 95 ? -1.366 -8.063 -3.034 1.00 83.56 95 GLU A N 1
ATOM 746 C CA . GLU A 1 95 ? -2.413 -7.232 -2.441 1.00 83.56 95 GLU A CA 1
ATOM 747 C C . GLU A 1 95 ? -2.303 -7.254 -0.916 1.00 83.56 95 GLU A C 1
ATOM 749 O O . GLU A 1 95 ? -1.664 -8.130 -0.328 1.00 83.56 95 GLU A O 1
ATOM 754 N N . CYS A 1 96 ? -2.928 -6.282 -0.258 1.00 85.88 96 CYS A N 1
ATOM 755 C CA . CYS A 1 96 ? -2.961 -6.241 1.194 1.00 85.88 96 CYS A CA 1
ATOM 756 C C . CYS A 1 96 ? -4.026 -7.194 1.753 1.00 85.88 96 CYS A C 1
ATOM 758 O O . CYS A 1 96 ? -5.218 -7.022 1.515 1.00 85.88 96 CYS A O 1
ATOM 760 N N . GLU A 1 97 ? -3.598 -8.159 2.562 1.00 90.38 97 GLU A N 1
ATOM 761 C CA . GLU A 1 97 ? -4.469 -8.975 3.402 1.00 90.38 97 GLU A CA 1
ATOM 762 C C . GLU A 1 97 ? -4.799 -8.215 4.690 1.00 90.38 97 GLU A C 1
ATOM 764 O O . GLU A 1 97 ? -3.935 -7.976 5.546 1.00 90.38 97 GLU A O 1
ATOM 769 N N . CYS A 1 98 ? -6.065 -7.817 4.812 1.00 88.19 98 CYS A N 1
ATOM 770 C CA . CYS A 1 98 ? -6.568 -7.066 5.955 1.00 88.19 98 CYS A CA 1
ATOM 771 C C . CYS A 1 98 ? -7.130 -7.995 7.038 1.00 88.19 98 CYS A C 1
ATOM 773 O O . CYS A 1 98 ? -7.783 -8.989 6.721 1.00 88.19 98 CYS A O 1
ATOM 775 N N . PRO A 1 99 ? -6.921 -7.679 8.327 1.00 86.38 99 PRO A N 1
ATOM 776 C CA . PRO A 1 99 ? -7.606 -8.368 9.414 1.00 86.38 99 PRO A CA 1
ATOM 777 C C . PRO A 1 99 ? -9.110 -8.048 9.406 1.00 86.38 99 PRO A C 1
ATOM 779 O O . PRO A 1 99 ? -9.503 -6.966 8.982 1.00 86.38 99 PRO A O 1
ATOM 782 N N . ASP A 1 100 ? -9.937 -8.935 9.968 1.00 84.19 100 ASP A N 1
ATOM 783 C CA . ASP A 1 100 ? -11.416 -8.902 9.889 1.00 84.19 100 ASP A CA 1
ATOM 784 C C . ASP A 1 100 ? -12.094 -7.572 10.288 1.00 84.19 100 ASP A C 1
ATOM 786 O O . ASP A 1 100 ? -13.248 -7.316 9.951 1.00 84.19 100 ASP A O 1
ATOM 790 N N . TYR A 1 101 ? -11.410 -6.727 11.059 1.00 80.75 101 TYR A N 1
ATOM 791 C CA . TYR A 1 101 ? -11.919 -5.449 11.566 1.00 80.75 101 TYR A CA 1
ATOM 792 C C . TYR A 1 101 ? -11.398 -4.225 10.794 1.00 80.75 101 TYR A C 1
ATOM 794 O O . TYR A 1 101 ? -11.677 -3.085 11.185 1.00 80.75 101 TYR A O 1
ATOM 802 N N . VAL A 1 102 ? -10.632 -4.438 9.724 1.00 82.81 102 VAL A N 1
ATOM 803 C CA . VAL A 1 102 ? -10.087 -3.398 8.849 1.00 82.81 102 VAL A CA 1
ATOM 804 C C . VAL A 1 102 ? -10.479 -3.702 7.409 1.00 82.81 102 VAL A C 1
ATOM 806 O O . VAL A 1 102 ? -10.489 -4.853 6.995 1.00 82.81 102 VAL A O 1
ATOM 809 N N . ASP A 1 103 ? -10.785 -2.661 6.645 1.00 84.50 103 ASP A N 1
ATOM 810 C CA . ASP A 1 103 ? -11.199 -2.775 5.248 1.00 84.50 103 ASP A CA 1
ATOM 811 C C . ASP A 1 103 ? -10.415 -1.800 4.343 1.00 84.50 103 ASP A C 1
ATOM 813 O O . ASP A 1 103 ? -9.641 -0.951 4.811 1.00 84.50 103 ASP A O 1
ATOM 817 N N . GLY A 1 104 ? -10.641 -1.902 3.036 1.00 84.56 104 GLY A N 1
ATOM 818 C CA . GLY A 1 104 ? -10.018 -1.108 1.984 1.00 84.56 104 GLY A CA 1
ATOM 819 C C . GLY A 1 104 ? -8.821 -1.803 1.336 1.00 84.56 104 GLY A C 1
ATOM 820 O O . GLY A 1 104 ? -8.172 -2.651 1.936 1.00 84.56 104 GLY A O 1
ATOM 821 N N . SER A 1 105 ? -8.494 -1.389 0.108 1.00 83.62 105 SER A N 1
ATOM 822 C CA . SER A 1 105 ? -7.436 -1.991 -0.723 1.00 83.62 105 SER A CA 1
ATOM 823 C C . SER A 1 105 ? -6.035 -1.999 -0.091 1.00 83.62 105 SER A C 1
ATOM 825 O O . SER A 1 105 ? -5.189 -2.774 -0.519 1.00 83.62 105 SER A O 1
ATOM 827 N N . TYR A 1 106 ? -5.789 -1.155 0.918 1.00 87.69 106 TYR A N 1
ATOM 828 C CA . TYR A 1 106 ? -4.521 -1.057 1.654 1.00 87.69 106 TYR A CA 1
ATOM 829 C C . TYR A 1 106 ? -4.709 -1.197 3.174 1.00 87.69 106 TYR A C 1
ATOM 831 O O . TYR A 1 106 ? -3.845 -0.797 3.961 1.00 87.69 106 TYR A O 1
ATOM 839 N N . CYS A 1 107 ? -5.850 -1.747 3.604 1.00 86.75 107 CYS A N 1
ATOM 840 C CA . CYS A 1 107 ? -6.226 -1.895 5.010 1.00 86.75 107 CYS A CA 1
ATOM 841 C C . CYS A 1 107 ? -6.201 -0.567 5.778 1.00 86.75 107 CYS A C 1
ATOM 843 O O . CYS A 1 107 ? -5.718 -0.490 6.908 1.00 86.75 107 CYS A O 1
ATOM 845 N N . GLN A 1 108 ? -6.673 0.505 5.146 1.00 84.69 108 GLN A N 1
ATOM 846 C CA . GLN A 1 108 ? -6.651 1.848 5.718 1.00 84.69 108 GLN A CA 1
ATOM 847 C C . GLN A 1 108 ? -7.900 2.180 6.551 1.00 84.69 108 GLN A C 1
ATOM 849 O O . GLN A 1 108 ? -7.856 3.080 7.393 1.00 84.69 108 GLN A O 1
ATOM 854 N N . ASN A 1 109 ? -9.008 1.456 6.364 1.00 81.94 109 ASN A N 1
ATOM 855 C CA . ASN A 1 109 ? -10.271 1.749 7.041 1.00 81.94 109 ASN A CA 1
ATOM 856 C C . ASN A 1 109 ? -10.405 0.908 8.311 1.00 81.94 109 ASN A C 1
ATOM 858 O O . ASN A 1 109 ? -10.799 -0.252 8.256 1.00 81.94 109 ASN A O 1
ATOM 862 N N . ASN A 1 110 ? -10.104 1.491 9.472 1.00 77.88 110 ASN A N 1
ATOM 863 C CA . ASN A 1 110 ? -10.249 0.801 10.753 1.00 77.88 110 ASN A CA 1
ATOM 864 C C . ASN A 1 110 ? -11.682 0.917 11.306 1.00 77.88 110 ASN A C 1
ATOM 866 O O . ASN A 1 110 ? -12.093 1.983 11.771 1.00 77.88 110 ASN A O 1
ATOM 870 N N . ASN A 1 111 ? -12.417 -0.197 11.338 1.00 72.31 111 ASN A N 1
ATOM 871 C CA . ASN A 1 111 ? -13.796 -0.234 11.831 1.00 72.31 111 ASN A CA 1
ATOM 872 C C . ASN A 1 111 ? -13.899 -0.389 13.363 1.00 72.31 111 ASN A C 1
ATOM 874 O O . ASN A 1 111 ? -14.989 -0.229 13.921 1.00 72.31 111 ASN A O 1
ATOM 878 N N . ILE A 1 112 ? -12.791 -0.624 14.086 1.00 70.44 112 ILE A N 1
ATOM 879 C CA . ILE A 1 112 ? -12.787 -0.779 15.558 1.00 70.44 112 ILE A CA 1
ATOM 880 C C . ILE A 1 112 ? -13.378 0.449 16.258 1.00 70.44 112 ILE A C 1
ATOM 882 O O . ILE A 1 112 ? -14.077 0.321 17.271 1.00 70.44 112 ILE A O 1
ATOM 886 N N . LEU A 1 113 ? -13.116 1.649 15.732 1.00 66.12 113 LEU A N 1
ATOM 887 C CA . LEU A 1 113 ? -13.568 2.887 16.365 1.00 66.12 113 LEU A CA 1
ATOM 888 C C . LEU A 1 113 ? -15.103 2.966 16.427 1.00 66.12 113 LEU A C 1
ATOM 890 O O . LEU A 1 113 ? -15.664 3.466 17.400 1.00 66.12 113 LEU A O 1
ATOM 894 N N . VAL A 1 114 ? -15.794 2.413 15.428 1.00 67.25 114 VAL A N 1
ATOM 895 C CA . VAL A 1 114 ? -17.262 2.403 15.363 1.00 67.25 114 VAL A CA 1
ATOM 896 C C . VAL A 1 114 ? -17.845 1.434 16.393 1.00 67.25 114 VAL A C 1
ATOM 898 O O . VAL A 1 114 ? -18.753 1.794 17.138 1.00 67.25 114 VAL A O 1
ATOM 901 N N . PHE A 1 115 ? -17.282 0.230 16.514 1.00 67.31 115 PHE A N 1
ATOM 902 C CA . PHE A 1 115 ? -17.755 -0.759 17.490 1.00 67.31 115 PHE A CA 1
ATOM 903 C C . PHE A 1 115 ? -17.517 -0.319 18.937 1.00 67.31 115 PHE A C 1
ATOM 905 O O . PHE A 1 115 ? -18.398 -0.456 19.788 1.00 67.31 115 PHE A O 1
ATOM 912 N N . THR A 1 116 ? -16.341 0.238 19.225 1.00 74.06 116 THR A N 1
ATOM 913 C CA . THR A 1 116 ? -15.973 0.679 20.581 1.00 74.06 116 THR A CA 1
ATOM 914 C C . THR A 1 116 ? -16.787 1.882 21.049 1.00 74.06 116 THR A C 1
ATOM 916 O O . THR A 1 116 ? -17.207 1.923 22.207 1.00 74.06 116 THR A O 1
ATOM 919 N N . THR A 1 117 ? -17.077 2.830 20.156 1.00 72.31 117 THR A N 1
ATOM 920 C CA . THR A 1 117 ? -17.938 3.978 20.472 1.00 72.31 117 THR A CA 1
ATOM 921 C C . THR A 1 117 ? -19.383 3.556 20.720 1.00 72.31 117 THR A C 1
ATOM 923 O O . THR A 1 117 ? -19.955 3.964 21.730 1.00 72.31 117 THR A O 1
ATOM 926 N N . LEU A 1 118 ? -19.954 2.679 19.888 1.00 78.25 118 LEU A N 1
ATOM 927 C CA . LEU A 1 118 ? -21.303 2.132 20.094 1.00 78.25 118 LEU A CA 1
ATOM 928 C C . LEU A 1 118 ? -21.440 1.431 21.448 1.00 78.25 118 LEU A C 1
ATOM 930 O O . LEU A 1 118 ? -22.360 1.726 22.213 1.00 78.25 118 LEU A O 1
ATOM 934 N N . LEU A 1 119 ? -20.491 0.553 21.782 1.00 79.88 119 LEU A N 1
ATOM 935 C CA . LEU A 1 119 ? -20.511 -0.174 23.050 1.00 79.88 119 LEU A CA 1
ATOM 936 C C . LEU A 1 119 ? -20.370 0.779 24.250 1.00 79.88 119 LEU A C 1
ATOM 938 O O . LEU A 1 119 ? -21.072 0.634 25.252 1.00 79.88 119 LEU A O 1
ATOM 942 N N . GLY A 1 120 ? -19.504 1.793 24.134 1.00 80.62 120 GLY A N 1
ATOM 943 C CA . GLY A 1 120 ? -19.326 2.831 25.151 1.00 80.62 120 GLY A CA 1
ATOM 944 C C . GLY A 1 120 ? -20.586 3.673 25.380 1.00 80.62 120 GLY A C 1
ATOM 945 O O . GLY A 1 120 ? -20.958 3.944 26.527 1.00 80.62 120 GLY A O 1
ATOM 946 N N . VAL A 1 121 ? -21.295 4.037 24.309 1.00 85.31 121 VAL A N 1
ATOM 947 C CA . VAL A 1 121 ? -22.565 4.774 24.393 1.00 85.31 121 VAL A CA 1
ATOM 948 C C . VAL A 1 121 ? -23.643 3.920 25.066 1.00 85.31 121 VAL A C 1
ATOM 950 O O . VAL A 1 121 ? -24.295 4.387 25.998 1.00 85.31 121 VAL A O 1
ATOM 953 N N . CYS A 1 122 ? -23.784 2.646 24.694 1.00 82.06 122 CYS A N 1
ATOM 954 C CA . CYS A 1 122 ? -24.740 1.746 25.345 1.00 82.06 122 CYS A CA 1
ATOM 955 C C . CYS A 1 122 ? -24.464 1.593 26.851 1.00 82.06 122 CYS A C 1
ATOM 957 O O . CYS A 1 122 ? -25.381 1.718 27.665 1.00 82.06 122 CYS A O 1
ATOM 959 N N . CYS A 1 123 ? -23.204 1.382 27.241 1.00 86.62 123 CYS A N 1
ATOM 960 C CA . CYS A 1 123 ? -22.818 1.245 28.647 1.00 86.62 123 CYS A CA 1
ATOM 961 C C . CYS A 1 123 ? -23.072 2.522 29.462 1.00 86.62 123 CYS A C 1
ATOM 963 O O . CYS A 1 123 ? -23.546 2.444 30.597 1.00 86.62 123 CYS A O 1
ATOM 965 N N . SER A 1 124 ? -22.791 3.698 28.895 1.00 85.88 124 SER A N 1
ATOM 966 C CA . SER A 1 124 ? -23.005 4.974 29.589 1.00 85.88 124 SER A CA 1
ATOM 967 C C . SER A 1 124 ? -24.490 5.274 29.821 1.00 85.88 124 SER A C 1
ATOM 969 O O . SER A 1 124 ? -24.850 5.717 30.910 1.00 85.88 124 SER A O 1
ATOM 971 N N . ILE A 1 125 ? -25.373 4.938 28.874 1.00 90.69 125 ILE A N 1
ATOM 972 C CA . ILE A 1 125 ? -26.831 5.061 29.052 1.00 90.69 125 ILE A CA 1
ATOM 973 C C . ILE A 1 125 ? -27.322 4.170 30.199 1.00 90.69 125 ILE A C 1
ATOM 975 O O . ILE A 1 125 ? -28.026 4.649 31.088 1.00 90.69 125 ILE A O 1
ATOM 979 N N . VAL A 1 126 ? -26.924 2.893 30.224 1.00 89.38 126 VAL A N 1
ATOM 980 C CA . VAL A 1 126 ? -27.316 1.962 31.299 1.00 89.38 126 VAL A CA 1
ATOM 981 C C . VAL A 1 126 ? -26.849 2.477 32.662 1.00 89.38 126 VAL A C 1
ATOM 983 O O . VAL A 1 126 ? -27.608 2.452 33.633 1.00 89.38 126 VAL A O 1
ATOM 986 N N . PHE A 1 127 ? -25.628 3.007 32.733 1.00 89.38 127 PHE A N 1
ATOM 987 C CA . PHE A 1 127 ? -25.085 3.586 33.957 1.00 89.38 127 PHE A CA 1
ATOM 988 C C . PHE A 1 127 ? -25.877 4.818 34.430 1.00 89.38 127 PHE A C 1
ATOM 990 O O . PHE A 1 127 ? -26.173 4.936 35.619 1.00 89.38 127 PHE A O 1
ATOM 997 N N . LEU A 1 128 ? -26.288 5.704 33.517 1.00 90.12 128 LEU A N 1
ATOM 998 C CA . LEU A 1 128 ? -27.111 6.878 33.839 1.00 90.12 128 LEU A CA 1
ATOM 999 C C . LEU A 1 128 ? -28.516 6.495 34.335 1.00 90.12 128 LEU A C 1
ATOM 1001 O O . LEU A 1 128 ? -29.023 7.088 35.294 1.00 90.12 128 LEU A O 1
ATOM 1005 N N . VAL A 1 129 ? -29.139 5.478 33.735 1.00 89.81 129 VAL A N 1
ATOM 1006 C CA . VAL A 1 129 ? -30.439 4.944 34.184 1.00 89.81 129 VAL A CA 1
ATOM 1007 C C . VAL A 1 129 ? -30.324 4.320 35.580 1.00 89.81 129 VAL A C 1
ATOM 1009 O O . VAL A 1 129 ? -31.165 4.547 36.453 1.00 89.81 129 VAL A O 1
ATOM 1012 N N . TRP A 1 130 ? -29.249 3.580 35.841 1.00 89.38 130 TRP A N 1
ATOM 1013 C CA . TRP A 1 130 ? -28.998 3.011 37.163 1.00 89.38 130 TRP A CA 1
ATOM 1014 C C . TRP A 1 130 ? -28.751 4.094 38.227 1.00 89.38 130 TRP A C 1
ATOM 1016 O O . TRP A 1 130 ? -29.346 4.052 39.307 1.00 89.38 130 TRP A O 1
ATOM 1026 N N . LEU A 1 131 ? -27.943 5.114 37.915 1.00 88.88 131 LEU A N 1
ATOM 1027 C CA . LEU A 1 131 ? -27.681 6.237 38.821 1.00 88.88 131 LEU A CA 1
ATOM 1028 C C . LEU A 1 131 ? -28.948 7.026 39.162 1.00 88.88 131 LEU A C 1
ATOM 1030 O O . LEU A 1 131 ? -29.188 7.330 40.331 1.00 88.88 131 LEU A O 1
ATOM 1034 N N . SER A 1 132 ? -29.775 7.340 38.164 1.00 85.44 132 SER A N 1
ATOM 1035 C CA . SER A 1 132 ? -31.040 8.056 38.383 1.00 85.44 132 SER A CA 1
ATOM 1036 C C . SER A 1 132 ? -31.997 7.269 39.286 1.00 85.44 132 SER A C 1
ATOM 1038 O O . SER A 1 132 ? -32.606 7.855 40.185 1.00 85.44 132 SER A O 1
ATOM 1040 N N . SER A 1 133 ? -32.028 5.941 39.145 1.00 84.12 133 SER A N 1
ATOM 1041 C CA . SER A 1 133 ? -32.808 5.047 40.012 1.00 84.12 133 SER A CA 1
ATOM 1042 C C . SER A 1 133 ? -32.355 5.104 41.482 1.00 84.12 133 SER A C 1
ATOM 1044 O O . SER A 1 133 ? -33.182 5.158 42.396 1.00 84.12 133 SER A O 1
ATOM 1046 N N . ILE A 1 134 ? -31.043 5.159 41.741 1.00 83.81 134 ILE A N 1
ATOM 1047 C CA . ILE A 1 134 ? -30.496 5.291 43.105 1.00 83.81 134 ILE A CA 1
ATOM 1048 C C . ILE A 1 134 ? -30.827 6.655 43.711 1.00 83.81 134 ILE A C 1
ATOM 1050 O O . ILE A 1 134 ? -31.196 6.745 44.886 1.00 83.81 134 ILE A O 1
ATOM 1054 N N . ILE A 1 135 ? -30.707 7.722 42.920 1.00 81.38 135 ILE A N 1
ATOM 1055 C CA . ILE A 1 135 ? -30.983 9.086 43.380 1.00 81.38 135 ILE A CA 1
ATOM 1056 C C . ILE A 1 135 ? -32.457 9.217 43.791 1.00 81.38 135 ILE A C 1
ATOM 1058 O O . ILE A 1 135 ? -32.730 9.726 44.879 1.00 81.38 135 ILE A O 1
ATOM 1062 N N . GLN A 1 136 ? -33.396 8.688 42.997 1.00 76.00 136 GLN A N 1
ATOM 1063 C CA . GLN A 1 136 ? -34.824 8.658 43.347 1.00 76.00 136 GLN A CA 1
ATOM 1064 C C . GLN A 1 136 ? -35.113 7.864 44.629 1.00 76.00 136 GLN A C 1
ATOM 1066 O O . GLN A 1 136 ? -35.897 8.309 45.466 1.00 76.00 136 GLN A O 1
ATOM 1071 N N . SER A 1 137 ? -34.454 6.720 44.835 1.00 69.69 137 SER A N 1
ATOM 1072 C CA . SER A 1 137 ? -34.608 5.931 46.067 1.00 69.69 137 SER A CA 1
ATOM 1073 C C . SER A 1 137 ? -34.124 6.678 47.322 1.00 69.69 137 SER A C 1
ATOM 1075 O O . SER A 1 137 ? -34.608 6.425 48.426 1.00 69.69 137 SER A O 1
ATOM 1077 N N . ASN A 1 138 ? -33.147 7.577 47.194 1.00 68.50 138 ASN A N 1
ATOM 1078 C CA . ASN A 1 138 ? -32.623 8.337 48.330 1.00 68.50 138 ASN A CA 1
ATOM 1079 C C . ASN A 1 138 ? -33.435 9.605 48.638 1.00 68.50 138 ASN A C 1
ATOM 1081 O O . ASN A 1 138 ? -33.452 10.043 49.790 1.00 68.50 138 ASN A O 1
ATOM 1085 N N . THR A 1 139 ? -34.119 10.196 47.654 1.00 63.84 139 THR A N 1
ATOM 1086 C CA . THR A 1 139 ? -34.959 11.387 47.870 1.00 63.84 139 THR A CA 1
ATOM 1087 C C . THR A 1 139 ? -36.310 11.047 48.497 1.00 63.84 139 THR A C 1
ATOM 1089 O O . THR A 1 139 ? -36.761 11.784 49.374 1.00 63.84 139 THR A O 1
ATOM 1092 N N . THR A 1 140 ? -36.916 9.907 48.154 1.00 57.94 140 THR A N 1
ATOM 1093 C CA . THR A 1 140 ? -38.175 9.445 48.772 1.00 57.94 140 THR A CA 1
ATOM 1094 C C . THR A 1 140 ? -38.015 9.139 50.262 1.00 57.94 140 THR A C 1
ATOM 1096 O O . THR A 1 140 ? -38.857 9.536 51.061 1.00 57.94 140 THR A O 1
ATOM 1099 N N . LYS A 1 141 ? -36.883 8.553 50.677 1.00 56.41 141 LYS A N 1
ATOM 1100 C CA . LYS A 1 141 ? -36.583 8.293 52.100 1.00 56.41 141 LYS A CA 1
ATOM 1101 C C . LYS A 1 141 ? -36.427 9.557 52.952 1.00 56.41 141 LYS A C 1
ATOM 1103 O O . LYS A 1 141 ? -36.627 9.493 54.160 1.00 56.41 141 LYS A O 1
ATOM 1108 N N . LYS A 1 142 ? -36.061 10.701 52.360 1.00 51.88 142 LYS A N 1
ATOM 1109 C CA . LYS A 1 142 ? -35.943 11.980 53.087 1.00 51.88 142 LYS A CA 1
ATOM 1110 C C . LYS A 1 142 ? -37.272 12.726 53.226 1.00 51.88 142 LYS A C 1
ATOM 1112 O O . LYS A 1 142 ? -37.398 13.533 54.141 1.00 51.88 142 LYS A O 1
ATOM 1117 N N . ALA A 1 143 ? -38.243 12.471 52.351 1.00 53.69 143 ALA A N 1
ATOM 1118 C CA . ALA A 1 143 ? -39.549 13.127 52.401 1.00 53.69 143 ALA A CA 1
ATOM 1119 C C . ALA A 1 143 ? -40.453 12.588 53.527 1.00 53.69 143 ALA A C 1
ATOM 1121 O O . ALA A 1 143 ? -41.357 13.291 53.965 1.00 53.69 143 ALA A O 1
ATOM 1122 N N . ASP A 1 144 ? -40.171 11.384 54.032 1.00 50.22 144 ASP A N 1
ATOM 1123 C CA . ASP A 1 144 ? -40.996 10.689 55.028 1.00 50.22 144 ASP A CA 1
ATOM 1124 C C . ASP A 1 144 ? -40.529 10.895 56.483 1.00 50.22 144 ASP A C 1
ATOM 1126 O O . ASP A 1 144 ? -40.934 10.170 57.389 1.00 50.22 144 ASP A O 1
ATOM 1130 N N . GLN A 1 145 ? -39.661 11.884 56.747 1.00 47.56 145 GLN A N 1
ATOM 1131 C CA . GLN A 1 145 ? -39.402 12.332 58.117 1.00 47.56 145 GLN A CA 1
ATOM 1132 C C . GLN A 1 145 ? -40.437 13.411 58.489 1.00 47.56 145 GLN A C 1
ATOM 1134 O O . GLN A 1 145 ? -40.260 14.578 58.124 1.00 47.56 145 GLN A O 1
ATOM 1139 N N . PRO A 1 146 ? -41.529 13.084 59.212 1.00 49.69 146 PRO A N 1
ATOM 1140 C CA . PRO A 1 146 ? -42.451 14.104 59.681 1.00 49.69 146 PRO A CA 1
ATOM 1141 C C . PRO A 1 146 ? -41.702 15.045 60.625 1.00 49.69 146 PRO A C 1
ATOM 1143 O O . PRO A 1 146 ? -41.071 14.608 61.590 1.00 49.69 146 PRO A O 1
ATOM 1146 N N . ARG A 1 147 ? -41.798 16.351 60.346 1.00 54.56 147 ARG A N 1
ATOM 1147 C CA . ARG A 1 147 ? -41.426 17.455 61.240 1.00 54.56 147 ARG A CA 1
ATOM 1148 C C . ARG A 1 147 ? -42.071 17.256 62.621 1.00 54.56 147 ARG A C 1
ATOM 1150 O O . ARG A 1 147 ? -43.132 17.796 62.908 1.00 54.56 147 ARG A O 1
ATOM 1157 N N . LYS A 1 148 ? -41.417 16.509 63.507 1.00 53.00 148 LYS A N 1
ATOM 1158 C CA . LYS A 1 148 ? -41.672 16.521 64.951 1.00 53.00 148 LYS A CA 1
ATOM 1159 C C . LYS A 1 148 ? -40.770 17.569 65.590 1.00 53.00 148 LYS A C 1
ATOM 1161 O O . LYS A 1 148 ? -39.835 17.212 66.285 1.00 53.00 148 LYS A O 1
ATOM 1166 N N . LEU A 1 149 ? -40.996 18.848 65.311 1.00 57.69 149 LEU A N 1
ATOM 1167 C CA . LEU A 1 149 ? -40.381 19.953 66.053 1.00 57.69 149 LEU A CA 1
ATOM 1168 C C . LEU A 1 149 ? -41.147 21.232 65.730 1.00 57.69 149 LEU A C 1
ATOM 1170 O O . LEU A 1 149 ? -40.854 21.898 64.746 1.00 57.69 149 LEU A O 1
ATOM 1174 N N . LEU A 1 150 ? -42.181 21.501 66.525 1.00 55.34 150 LEU A N 1
ATOM 1175 C CA . LEU A 1 150 ? -42.468 22.792 67.161 1.00 55.34 150 LEU A CA 1
ATOM 1176 C C . LEU A 1 150 ? -43.828 22.662 67.866 1.00 55.34 150 LEU A C 1
ATOM 1178 O O . LEU A 1 150 ? -44.874 22.953 67.296 1.00 55.34 150 LEU A O 1
ATOM 1182 N N . ALA A 1 151 ? -43.815 22.200 69.115 1.00 58.31 151 ALA A N 1
ATOM 1183 C CA . ALA A 1 151 ? -44.878 22.542 70.050 1.00 58.31 151 ALA A CA 1
ATOM 1184 C C . ALA A 1 151 ? -44.363 23.744 70.859 1.00 58.31 151 ALA A C 1
ATOM 1186 O O . ALA A 1 151 ? -43.368 23.590 71.573 1.00 58.31 151 ALA A O 1
ATOM 1187 N N . PRO A 1 152 ? -44.947 24.947 70.727 1.00 55.94 152 PRO A N 1
ATOM 1188 C CA . PRO A 1 152 ? -44.607 26.050 71.610 1.00 55.94 152 PRO A CA 1
ATOM 1189 C C . PRO A 1 152 ? -45.144 25.722 73.007 1.00 55.94 152 PRO A C 1
ATOM 1191 O O . PRO A 1 152 ? -46.353 25.634 73.215 1.00 55.94 152 PRO A O 1
ATOM 1194 N N . ALA A 1 153 ? -44.242 25.515 73.967 1.00 60.16 153 ALA A N 1
ATOM 1195 C CA . ALA A 1 153 ? -44.608 25.457 75.375 1.00 60.16 153 ALA A CA 1
ATOM 1196 C C . ALA A 1 153 ? -45.081 26.856 75.797 1.00 60.16 153 ALA A C 1
ATOM 1198 O O . ALA A 1 153 ? -44.283 27.767 76.015 1.00 60.16 153 ALA A O 1
ATOM 1199 N N . VAL A 1 154 ? -46.402 27.028 75.834 1.00 61.72 154 VAL A N 1
ATOM 1200 C CA . VAL A 1 154 ? -47.074 28.214 76.360 1.00 61.72 154 VAL A CA 1
ATOM 1201 C C . VAL A 1 154 ? -46.725 28.339 77.841 1.00 61.72 154 VAL A C 1
ATOM 1203 O O . VAL A 1 154 ? -47.020 27.462 78.650 1.00 61.72 154 VAL A O 1
ATOM 1206 N N . ARG A 1 155 ? -46.047 29.437 78.169 1.00 58.81 155 ARG A N 1
ATOM 1207 C CA . ARG A 1 155 ? -45.701 29.870 79.520 1.00 58.81 155 ARG A CA 1
ATOM 1208 C C . ARG A 1 155 ? -46.954 30.495 80.131 1.00 58.81 155 ARG A C 1
ATOM 1210 O O . ARG A 1 155 ? -47.355 31.557 79.669 1.00 58.81 155 ARG A O 1
ATOM 1217 N N . ASN A 1 156 ? -47.557 29.856 81.132 1.00 51.28 156 ASN A N 1
ATOM 1218 C CA . ASN A 1 156 ? -48.589 30.499 81.946 1.00 51.28 156 ASN A CA 1
ATOM 1219 C C . ASN A 1 156 ? -48.042 30.849 83.330 1.00 51.28 156 ASN A C 1
ATOM 1221 O O . ASN A 1 156 ? -47.338 30.057 83.957 1.00 51.28 156 ASN A O 1
ATOM 1225 N N . VAL A 1 157 ? -48.352 32.097 83.677 1.00 54.12 157 VAL A N 1
ATOM 1226 C CA . VAL A 1 157 ? -48.169 32.823 84.936 1.00 54.12 157 VAL A CA 1
ATOM 1227 C C . VAL A 1 157 ? -49.088 32.254 86.008 1.00 54.12 157 VAL A C 1
ATOM 1229 O O . VAL A 1 157 ? -50.213 31.847 85.638 1.00 54.12 157 VAL A O 1
#